Protein AF-A0A183PUP7-F1 (afdb_monomer_lite)

Radius of gyration: 13.36 Å; chains: 1; bounding box: 31×32×28 Å

Secondary structure (DSSP, 8-state):
-------HHHHHHHHHHHHTHHHHHHHHHHHTTT-TT----HHHHHHHHGGGS---HHHHHHHHHHHHHHHHT-

Structure (mmCIF, N/CA/C/O backbone):
data_AF-A0A183PUP7-F1
#
_entry.id   AF-A0A183PUP7-F1
#
loop_
_atom_site.group_PDB
_atom_site.id
_atom_site.type_symbol
_atom_site.label_atom_id
_atom_site.label_alt_id
_atom_site.label_comp_id
_atom_site.label_asym_id
_atom_site.label_entity_id
_atom_site.label_seq_id
_atom_site.pdbx_PDB_ins_code
_atom_site.Cartn_x
_atom_site.Cartn_y
_atom_site.Cartn_z
_atom_site.occupancy
_atom_site.B_iso_or_equiv
_atom_site.auth_seq_id
_atom_site.auth_comp_id
_atom_site.auth_asym_id
_atom_site.auth_atom_id
_atom_site.pdbx_PDB_model_num
ATOM 1 N N . MET A 1 1 ? 19.252 -23.519 -7.068 1.00 41.06 1 MET A N 1
ATOM 2 C CA . MET A 1 1 ? 19.369 -22.069 -6.802 1.00 41.06 1 MET A CA 1
ATOM 3 C C . MET A 1 1 ? 18.100 -21.393 -7.298 1.00 41.06 1 MET A C 1
ATOM 5 O O . MET A 1 1 ? 18.013 -21.081 -8.477 1.00 41.06 1 MET A O 1
ATOM 9 N N . ASN A 1 2 ? 17.094 -21.207 -6.441 1.00 50.19 2 ASN A N 1
ATOM 10 C CA . ASN A 1 2 ? 15.907 -20.428 -6.812 1.00 50.19 2 ASN A CA 1
ATOM 11 C C . ASN A 1 2 ? 16.241 -18.937 -6.678 1.00 50.19 2 ASN A C 1
ATOM 13 O O . ASN A 1 2 ? 15.771 -18.258 -5.773 1.00 50.19 2 ASN A O 1
ATOM 17 N N . GLY A 1 3 ? 17.139 -18.453 -7.540 1.00 54.59 3 GLY A N 1
ATOM 18 C CA . GLY A 1 3 ? 17.431 -17.030 -7.662 1.00 54.59 3 GLY A CA 1
ATOM 19 C C . GLY A 1 3 ? 16.237 -16.359 -8.324 1.00 54.59 3 GLY A C 1
ATOM 20 O O . GLY A 1 3 ? 16.145 -16.353 -9.552 1.00 54.59 3 GLY A O 1
ATOM 21 N N . GLY A 1 4 ? 15.289 -15.879 -7.516 1.00 70.69 4 GLY A N 1
ATOM 22 C CA . GLY A 1 4 ? 14.123 -15.151 -8.004 1.00 70.69 4 GLY A CA 1
ATOM 23 C C . GLY A 1 4 ?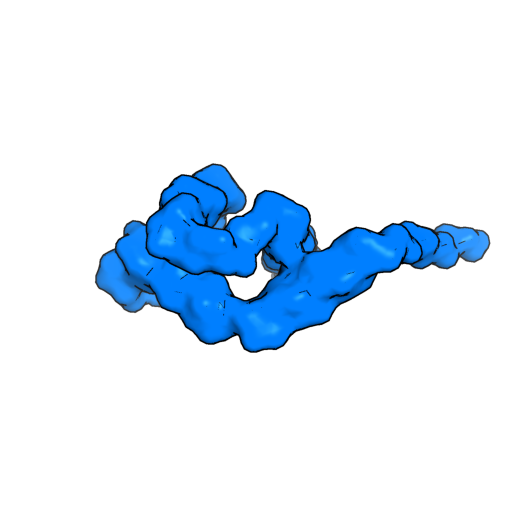 14.575 -13.989 -8.885 1.00 70.69 4 GLY A C 1
ATOM 24 O O . GLY A 1 4 ? 15.292 -13.101 -8.429 1.00 70.69 4 GLY A O 1
ATOM 25 N N . ARG A 1 5 ? 14.204 -14.018 -10.166 1.00 82.00 5 ARG A N 1
ATOM 26 C CA . ARG A 1 5 ? 14.476 -12.915 -11.091 1.00 82.00 5 ARG A CA 1
ATOM 27 C C . ARG A 1 5 ? 13.411 -11.846 -10.889 1.00 82.00 5 ARG A C 1
ATOM 29 O O . ARG A 1 5 ? 12.224 -12.157 -10.873 1.00 82.00 5 ARG A O 1
ATOM 36 N N . ILE A 1 6 ? 13.842 -10.596 -10.765 1.00 87.56 6 ILE A N 1
ATOM 37 C CA . ILE A 1 6 ? 12.958 -9.437 -10.647 1.00 87.56 6 ILE A CA 1
ATOM 38 C C . ILE A 1 6 ? 12.957 -8.708 -11.991 1.00 87.56 6 ILE A C 1
ATOM 40 O O . ILE A 1 6 ? 14.012 -8.488 -12.584 1.00 87.56 6 ILE A O 1
ATOM 44 N N . THR A 1 7 ? 11.776 -8.352 -12.494 1.00 93.06 7 THR A N 1
ATOM 45 C CA . THR A 1 7 ? 11.664 -7.517 -13.696 1.00 93.06 7 THR A CA 1
ATOM 46 C C . THR A 1 7 ? 11.963 -6.060 -13.350 1.00 93.06 7 THR A C 1
ATOM 48 O O . THR A 1 7 ? 11.703 -5.612 -12.234 1.00 93.06 7 THR A O 1
ATOM 51 N N . PHE A 1 8 ? 12.454 -5.284 -14.317 1.00 93.75 8 PHE A N 1
ATOM 52 C CA . PHE A 1 8 ? 12.684 -3.849 -14.116 1.00 93.75 8 PHE A CA 1
ATOM 53 C C . PHE A 1 8 ? 11.418 -3.118 -13.633 1.00 93.75 8 PHE A C 1
ATOM 55 O O . PHE A 1 8 ? 11.486 -2.314 -12.711 1.00 93.75 8 PHE A O 1
ATOM 62 N N . ALA A 1 9 ? 10.250 -3.460 -14.188 1.00 93.19 9 ALA A N 1
ATOM 63 C CA . ALA A 1 9 ? 8.972 -2.878 -13.778 1.00 93.19 9 ALA A CA 1
ATOM 64 C C . ALA A 1 9 ? 8.645 -3.154 -12.302 1.00 93.19 9 ALA A C 1
ATOM 66 O O . ALA A 1 9 ? 8.259 -2.237 -11.583 1.00 93.19 9 ALA A O 1
ATOM 67 N N . TYR A 1 10 ? 8.855 -4.391 -11.834 1.00 94.19 10 TYR A N 1
ATOM 68 C CA . TYR A 1 10 ? 8.654 -4.730 -10.426 1.00 94.19 10 TYR A CA 1
ATOM 69 C C . TYR A 1 10 ? 9.616 -3.951 -9.527 1.00 94.19 10 TYR A C 1
ATOM 71 O O . TYR A 1 10 ? 9.197 -3.415 -8.507 1.00 94.19 10 TYR A O 1
ATOM 79 N N . TYR A 1 11 ? 10.894 -3.857 -9.911 1.00 95.12 11 TYR A N 1
ATOM 80 C CA . TYR A 1 11 ? 11.884 -3.081 -9.162 1.00 95.12 11 TYR A CA 1
ATOM 81 C C . TYR A 1 11 ? 11.479 -1.605 -9.053 1.00 95.12 11 TYR A C 1
ATOM 83 O O . TYR A 1 11 ? 11.458 -1.056 -7.956 1.00 95.12 11 TYR A O 1
ATOM 91 N N . MET A 1 12 ? 11.077 -0.982 -10.162 1.00 95.94 12 MET A N 1
ATOM 92 C CA . MET A 1 12 ? 10.629 0.412 -10.165 1.00 95.94 12 MET A CA 1
ATOM 93 C C . MET A 1 12 ? 9.379 0.623 -9.306 1.00 95.94 12 MET A C 1
ATOM 95 O O . MET A 1 12 ? 9.348 1.561 -8.514 1.00 95.94 12 MET A O 1
ATOM 99 N N . ALA A 1 13 ? 8.381 -0.260 -9.404 1.00 95.25 13 ALA A N 1
ATOM 100 C CA . ALA A 1 13 ? 7.178 -0.190 -8.574 1.00 95.25 13 ALA A CA 1
ATOM 101 C C . ALA A 1 13 ? 7.490 -0.397 -7.083 1.00 95.25 13 ALA A C 1
ATOM 103 O O . ALA A 1 13 ? 6.902 0.260 -6.229 1.00 95.25 13 ALA A O 1
ATOM 104 N N . PHE A 1 14 ? 8.446 -1.270 -6.756 1.00 95.94 14 PHE A N 1
ATOM 105 C CA . PHE A 1 14 ? 8.905 -1.470 -5.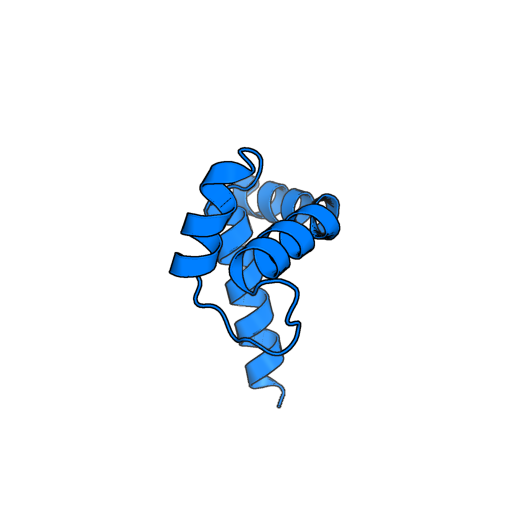384 1.00 95.94 14 PHE A CA 1
ATOM 106 C C . PHE A 1 14 ? 9.546 -0.198 -4.814 1.00 95.94 14 PHE A C 1
ATOM 108 O O . PHE A 1 14 ? 9.193 0.230 -3.718 1.00 95.94 14 PHE A O 1
ATOM 115 N N . ILE A 1 15 ? 10.450 0.438 -5.566 1.00 96.62 15 ILE A N 1
ATOM 116 C CA . ILE A 1 15 ? 11.078 1.696 -5.144 1.00 96.62 15 ILE A CA 1
ATOM 117 C C . ILE A 1 15 ? 10.031 2.811 -5.016 1.00 96.62 15 ILE A C 1
ATOM 119 O O . ILE A 1 15 ? 9.989 3.481 -3.986 1.00 96.62 15 ILE A O 1
ATOM 123 N N . ALA A 1 16 ? 9.142 2.964 -6.001 1.00 94.88 16 ALA A N 1
ATOM 124 C CA . ALA A 1 16 ? 8.075 3.964 -5.975 1.00 94.88 16 ALA A CA 1
ATOM 125 C C . ALA A 1 16 ? 7.140 3.798 -4.765 1.00 94.88 16 ALA A C 1
ATOM 127 O O . ALA A 1 16 ? 6.800 4.789 -4.116 1.00 94.88 16 ALA A O 1
ATOM 128 N N . LEU A 1 17 ? 6.780 2.556 -4.414 1.00 95.88 17 LEU A N 1
ATOM 129 C CA . LEU A 1 17 ? 5.994 2.253 -3.217 1.00 95.88 17 LEU A CA 1
ATOM 130 C C . LEU A 1 17 ? 6.685 2.781 -1.954 1.00 95.88 17 LEU A C 1
ATOM 132 O O . LEU A 1 17 ? 6.062 3.493 -1.168 1.00 95.88 17 LEU A O 1
ATOM 136 N N . LEU A 1 18 ? 7.966 2.444 -1.763 1.00 95.06 18 LEU A N 1
ATOM 137 C CA . LEU A 1 18 ? 8.719 2.843 -0.571 1.00 95.06 18 LEU A CA 1
ATOM 138 C C . LEU A 1 18 ? 8.872 4.363 -0.470 1.00 95.06 18 LEU A C 1
ATOM 140 O O . LEU A 1 18 ? 8.711 4.928 0.611 1.00 95.06 18 LEU A O 1
ATOM 144 N N . THR A 1 19 ? 9.137 5.033 -1.593 1.00 95.00 19 THR A N 1
ATOM 145 C CA . THR A 1 19 ? 9.239 6.497 -1.646 1.00 95.00 19 THR A CA 1
ATOM 146 C C . THR A 1 19 ? 7.917 7.178 -1.285 1.00 95.00 19 THR A C 1
ATOM 148 O O . THR A 1 19 ? 7.927 8.222 -0.636 1.00 95.00 19 THR A O 1
ATOM 151 N N . ASN A 1 20 ? 6.778 6.577 -1.639 1.00 93.06 20 ASN A N 1
ATOM 152 C CA . ASN A 1 20 ? 5.453 7.174 -1.466 1.00 93.06 20 ASN A CA 1
ATOM 153 C C . ASN A 1 20 ? 4.666 6.627 -0.256 1.00 93.06 20 ASN A C 1
ATOM 155 O O . ASN A 1 20 ? 3.444 6.774 -0.200 1.00 93.06 20 ASN A O 1
ATOM 159 N N . MET A 1 21 ? 5.329 6.043 0.752 1.00 94.88 21 MET A N 1
ATOM 160 C CA . MET A 1 21 ? 4.649 5.445 1.918 1.00 94.88 21 MET A CA 1
ATOM 161 C C . MET A 1 21 ? 3.785 6.426 2.725 1.00 94.88 21 MET A C 1
ATOM 163 O O . MET A 1 21 ? 2.777 6.021 3.305 1.00 94.88 21 MET A O 1
ATOM 167 N N . GLU A 1 22 ? 4.114 7.719 2.736 1.00 94.44 22 GLU A N 1
ATOM 168 C CA . GLU A 1 22 ? 3.265 8.726 3.387 1.00 94.44 22 GLU A CA 1
ATOM 169 C C . GLU A 1 22 ? 1.937 8.917 2.635 1.00 94.44 22 GLU A C 1
ATOM 171 O O . GLU A 1 22 ? 0.885 9.081 3.254 1.00 94.44 22 GLU A O 1
ATOM 176 N N . LEU A 1 23 ? 1.950 8.829 1.300 1.00 93.50 23 LEU A N 1
ATOM 177 C CA . LEU A 1 23 ? 0.720 8.823 0.511 1.00 93.50 23 LEU A CA 1
ATOM 178 C C . LEU A 1 23 ? -0.088 7.550 0.785 1.00 93.50 23 LEU A C 1
ATOM 180 O O . LEU A 1 23 ? -1.286 7.648 1.039 1.00 93.50 23 LEU A O 1
ATOM 184 N N . ILE A 1 24 ? 0.564 6.381 0.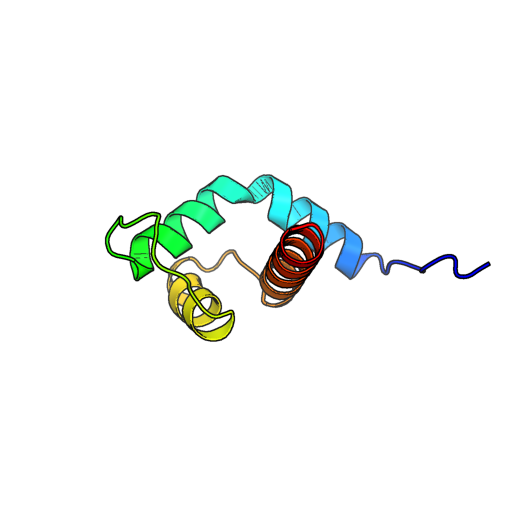824 1.00 94.75 24 ILE A N 1
ATOM 185 C CA . ILE A 1 24 ? -0.082 5.106 1.188 1.00 94.75 24 ILE A CA 1
ATOM 186 C C . ILE A 1 24 ? -0.798 5.216 2.539 1.00 94.75 24 ILE A C 1
ATOM 188 O O . ILE A 1 24 ? -1.956 4.816 2.672 1.00 94.75 24 ILE A O 1
ATOM 192 N N . LYS A 1 25 ? -0.135 5.808 3.537 1.00 94.44 25 LYS A N 1
ATOM 193 C CA . LYS A 1 25 ? -0.712 6.044 4.862 1.00 94.44 25 LYS A CA 1
ATOM 194 C C . LYS A 1 25 ? -1.935 6.962 4.802 1.00 94.44 25 LYS A C 1
ATOM 196 O O . LYS A 1 25 ? -2.936 6.671 5.453 1.00 94.44 25 LYS A O 1
ATOM 201 N N . LYS A 1 26 ? -1.890 8.041 4.013 1.00 93.88 26 LYS A N 1
ATOM 202 C CA . LYS A 1 26 ? -3.044 8.936 3.813 1.00 93.88 26 LYS A CA 1
ATOM 203 C C . LYS A 1 26 ? -4.225 8.210 3.172 1.00 93.88 26 LYS A C 1
ATOM 205 O O . LYS A 1 26 ? -5.347 8.390 3.634 1.00 93.88 26 LYS A O 1
ATOM 210 N N . VAL A 1 27 ? -3.980 7.356 2.175 1.00 93.94 27 VAL A N 1
ATOM 211 C CA . VAL A 1 27 ? -5.032 6.532 1.557 1.00 93.94 27 VAL A CA 1
ATOM 212 C C . VAL A 1 27 ? -5.686 5.623 2.594 1.00 93.94 27 VAL A C 1
ATOM 214 O O . VAL A 1 27 ? -6.908 5.645 2.734 1.00 93.94 27 VAL A O 1
ATOM 217 N N . TYR A 1 28 ? -4.887 4.898 3.377 1.00 95.06 28 TYR A N 1
ATOM 218 C CA . TYR A 1 28 ? -5.390 4.045 4.455 1.00 95.06 28 TYR A CA 1
ATOM 219 C C . TYR A 1 28 ? -6.253 4.837 5.452 1.00 95.06 28 TYR A C 1
ATOM 221 O O . TYR 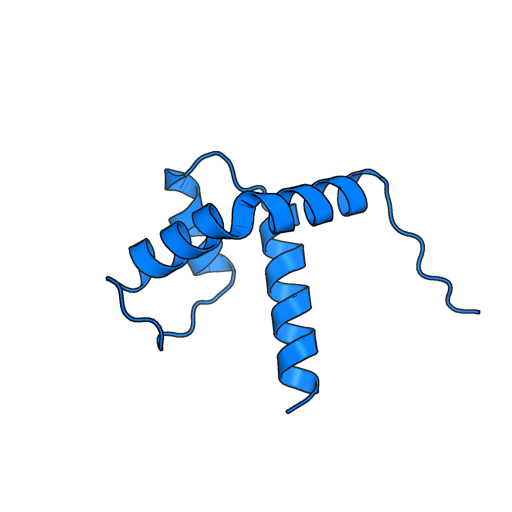A 1 28 ? -7.418 4.506 5.663 1.00 95.06 28 TYR A O 1
ATOM 229 N N . LEU A 1 29 ? -5.730 5.946 5.988 1.00 94.94 29 LEU A N 1
ATOM 230 C CA . LEU A 1 29 ? -6.447 6.768 6.969 1.00 94.94 29 LEU A CA 1
ATOM 231 C C . LEU A 1 29 ? -7.712 7.424 6.398 1.00 94.94 29 LEU A C 1
ATOM 233 O O . LEU A 1 29 ? -8.671 7.623 7.144 1.00 94.94 29 LEU A O 1
ATOM 237 N N . SER A 1 30 ? -7.741 7.728 5.096 1.00 93.38 30 SER A N 1
ATOM 238 C CA . SER A 1 30 ? -8.939 8.255 4.431 1.00 93.38 30 SER A CA 1
ATOM 239 C C . SER A 1 30 ? -10.088 7.247 4.431 1.00 93.38 30 SER A C 1
ATOM 241 O O . SER A 1 30 ? -11.244 7.630 4.587 1.00 93.38 30 SER A O 1
ATOM 243 N N . ARG A 1 31 ? -9.779 5.948 4.317 1.00 94.00 31 ARG A N 1
ATOM 244 C CA . ARG A 1 31 ? -10.784 4.882 4.294 1.00 94.00 31 ARG A CA 1
ATOM 245 C C . ARG A 1 31 ? -11.204 4.448 5.696 1.00 94.00 31 ARG A C 1
ATOM 247 O O . ARG A 1 31 ? -12.361 4.077 5.886 1.00 94.00 31 ARG A O 1
ATOM 254 N N . THR A 1 32 ? -10.297 4.520 6.669 1.00 95.56 32 THR A N 1
ATOM 255 C CA . THR A 1 32 ? -10.554 4.121 8.063 1.00 95.56 32 THR A CA 1
ATOM 256 C C . THR A 1 32 ? -11.042 5.260 8.961 1.00 95.56 32 THR A C 1
ATOM 258 O O . THR A 1 32 ? -11.172 5.065 10.171 1.00 95.56 32 THR A O 1
ATOM 261 N N . ASN A 1 33 ? -11.306 6.451 8.405 1.00 91.56 33 ASN A N 1
ATOM 262 C CA . ASN A 1 33 ? -11.667 7.660 9.158 1.00 91.56 33 ASN A CA 1
ATOM 263 C C . ASN A 1 33 ? -10.667 7.974 10.288 1.00 91.56 33 ASN A C 1
ATOM 265 O O . ASN A 1 33 ? -11.046 8.306 11.410 1.00 91.56 33 ASN A O 1
ATOM 269 N N . GLY A 1 34 ? -9.372 7.812 10.006 1.00 91.19 34 GLY A N 1
ATOM 270 C CA . GLY A 1 34 ? -8.293 8.049 10.968 1.00 91.19 34 GLY A CA 1
ATOM 271 C C . GLY A 1 34 ? -8.032 6.906 11.957 1.00 91.19 34 GLY A C 1
ATOM 272 O O . GLY A 1 34 ? -7.090 6.998 12.745 1.00 91.19 34 GLY A O 1
ATOM 273 N N . ASN A 1 35 ? -8.805 5.815 11.931 1.00 92.81 35 ASN A N 1
ATOM 274 C CA . ASN A 1 35 ? -8.581 4.685 12.828 1.00 92.81 35 ASN A CA 1
ATOM 275 C C . ASN A 1 35 ? -7.429 3.797 12.331 1.00 92.81 35 ASN A C 1
ATOM 277 O O . ASN A 1 35 ? -7.523 3.138 11.297 1.00 92.81 35 ASN A O 1
ATOM 281 N N . ALA A 1 36 ? -6.345 3.740 13.104 1.00 89.12 36 ALA A N 1
ATOM 282 C CA . ALA A 1 36 ? -5.159 2.969 12.747 1.00 89.12 36 ALA A CA 1
ATOM 283 C C . ALA A 1 36 ? -5.295 1.447 12.946 1.00 89.12 36 ALA A C 1
ATOM 285 O O . ALA A 1 36 ? -4.419 0.715 12.495 1.00 89.12 36 ALA A O 1
ATOM 286 N N . LYS A 1 37 ? -6.360 0.963 13.599 1.00 92.00 37 LYS A N 1
ATOM 287 C CA . LYS A 1 37 ? -6.546 -0.457 13.953 1.00 92.00 37 LYS A CA 1
ATOM 288 C C . LYS A 1 37 ? -7.466 -1.230 12.999 1.00 92.00 37 LYS A C 1
ATOM 290 O O . LYS A 1 37 ? -7.760 -2.390 13.264 1.00 92.00 37 LYS A O 1
ATOM 295 N N . VAL A 1 38 ? -7.972 -0.589 11.947 1.00 94.75 38 VAL A N 1
ATOM 296 C CA . VAL A 1 38 ? -8.924 -1.205 11.013 1.00 94.75 38 VAL A CA 1
ATOM 297 C C . VAL A 1 38 ? -8.164 -1.953 9.927 1.00 94.75 38 VAL A C 1
ATOM 299 O O . VAL A 1 38 ? -7.427 -1.350 9.156 1.00 94.75 38 VAL A O 1
ATOM 302 N N . GLU A 1 39 ? -8.366 -3.261 9.823 1.00 91.81 39 GLU A N 1
ATOM 303 C CA . GLU A 1 39 ? -7.832 -4.006 8.686 1.00 91.81 39 GLU A CA 1
ATOM 304 C C . GLU A 1 39 ? -8.572 -3.628 7.402 1.00 91.81 39 GLU A C 1
ATOM 306 O O . GLU A 1 39 ? -9.798 -3.545 7.388 1.00 91.81 39 GLU A O 1
ATOM 311 N N . LEU A 1 40 ? -7.817 -3.419 6.322 1.00 93.19 40 LEU A N 1
ATOM 312 C CA . LEU A 1 40 ? -8.364 -3.199 4.988 1.00 93.19 40 LEU A CA 1
ATOM 313 C C . LEU A 1 40 ? -7.894 -4.291 4.038 1.00 93.19 40 LEU A C 1
ATOM 315 O O . LEU A 1 40 ? -6.731 -4.706 4.041 1.00 93.19 40 LEU A O 1
ATOM 319 N N . THR A 1 41 ? -8.803 -4.715 3.173 1.00 94.69 41 THR A N 1
ATOM 320 C CA . THR A 1 41 ? -8.487 -5.574 2.038 1.00 94.69 41 THR A CA 1
ATOM 321 C C . THR A 1 41 ? -7.755 -4.790 0.947 1.00 94.69 41 THR A C 1
ATOM 323 O O . THR A 1 41 ? -7.794 -3.557 0.872 1.00 94.69 41 THR A O 1
ATOM 326 N N . LYS A 1 42 ? -7.092 -5.519 0.043 1.00 94.00 42 LYS A N 1
ATOM 327 C CA . LYS A 1 42 ? -6.429 -4.924 -1.125 1.00 94.00 42 LYS A CA 1
ATOM 328 C C . LYS A 1 42 ? -7.407 -4.156 -2.011 1.00 94.00 42 LYS A C 1
ATOM 330 O O . LYS A 1 42 ? -7.047 -3.118 -2.555 1.00 94.00 42 LYS A O 1
ATOM 335 N N . GLU A 1 43 ? -8.625 -4.665 -2.152 1.00 93.81 43 GLU A N 1
ATOM 336 C CA . GLU A 1 43 ? -9.671 -4.047 -2.963 1.00 93.81 43 GLU A CA 1
ATOM 337 C C . GLU A 1 43 ? -10.133 -2.713 -2.368 1.00 93.81 43 GLU A C 1
ATOM 339 O O . GLU A 1 43 ? -10.195 -1.715 -3.082 1.00 93.81 43 GLU A O 1
ATOM 344 N N . GLU A 1 44 ? -10.348 -2.655 -1.052 1.00 94.56 44 GLU A N 1
ATOM 345 C CA . GLU A 1 44 ? -10.711 -1.413 -0.361 1.00 94.56 44 GLU A CA 1
ATOM 346 C C . GLU A 1 44 ? -9.605 -0.360 -0.447 1.00 94.56 44 GLU A C 1
ATOM 348 O O . GLU A 1 44 ? -9.889 0.818 -0.670 1.00 94.56 44 GLU A O 1
ATOM 353 N N . MET A 1 45 ? -8.342 -0.778 -0.318 1.00 93.50 45 MET A N 1
ATOM 354 C CA . MET A 1 45 ? -7.191 0.110 -0.496 1.00 93.50 45 MET A CA 1
ATOM 355 C C . MET A 1 45 ? -7.082 0.628 -1.933 1.00 93.50 45 MET A C 1
ATOM 357 O O . MET A 1 45 ? -6.837 1.815 -2.132 1.00 93.50 45 MET A O 1
ATOM 361 N N . LEU A 1 46 ? -7.297 -0.229 -2.937 1.00 93.12 46 LEU A N 1
ATOM 362 C CA . LEU A 1 46 ? -7.301 0.175 -4.346 1.00 93.12 46 LEU A CA 1
ATOM 363 C C . LEU A 1 46 ? -8.439 1.149 -4.654 1.00 93.12 46 LEU A C 1
ATOM 365 O O . LEU A 1 46 ? -8.211 2.144 -5.336 1.00 93.12 46 LEU A O 1
ATOM 369 N N . ASN A 1 47 ? -9.639 0.895 -4.130 1.00 92.75 47 ASN A N 1
ATOM 370 C CA . ASN A 1 47 ? -10.780 1.790 -4.283 1.00 92.75 47 ASN A CA 1
ATOM 371 C C . ASN A 1 47 ? -10.509 3.161 -3.644 1.00 92.75 47 ASN A C 1
ATOM 373 O O . ASN A 1 47 ? -10.728 4.190 -4.279 1.00 92.75 47 ASN A O 1
ATOM 377 N N . ALA A 1 48 ? -9.947 3.191 -2.434 1.00 91.69 48 ALA A N 1
ATOM 378 C CA . ALA A 1 48 ? -9.555 4.440 -1.789 1.00 91.69 48 ALA A CA 1
ATOM 379 C C . ALA A 1 48 ? -8.475 5.184 -2.597 1.00 91.69 48 ALA A C 1
ATOM 381 O O . ALA A 1 48 ? -8.573 6.398 -2.789 1.00 91.69 48 ALA A O 1
ATOM 382 N N . ALA A 1 49 ? -7.489 4.455 -3.131 1.00 91.31 49 ALA A N 1
ATOM 383 C CA . ALA A 1 49 ? -6.379 5.004 -3.906 1.00 91.31 49 ALA A CA 1
ATOM 384 C C . ALA A 1 49 ? -6.802 5.677 -5.223 1.00 91.31 49 ALA A C 1
ATOM 386 O O . ALA A 1 49 ? -6.061 6.531 -5.713 1.00 91.31 49 ALA A O 1
ATOM 387 N N . GLN A 1 50 ? -7.986 5.366 -5.772 1.00 88.44 50 GLN A N 1
ATOM 388 C CA . GLN A 1 50 ? -8.507 6.016 -6.987 1.00 88.44 50 GLN A CA 1
ATOM 389 C 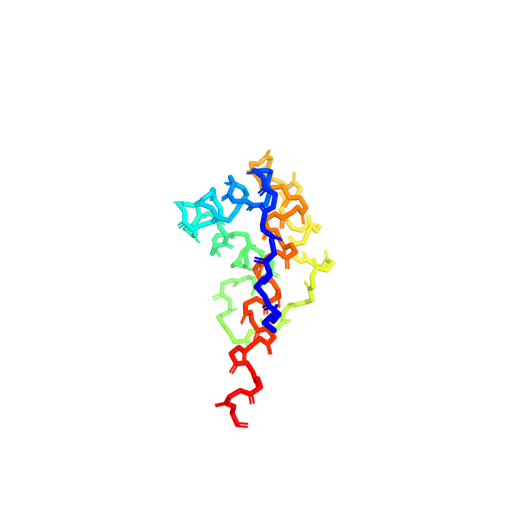C . GLN A 1 50 ? -8.587 7.544 -6.848 1.00 88.44 50 GLN A C 1
ATOM 391 O O . GLN A 1 50 ? -8.405 8.257 -7.830 1.00 88.44 50 GLN A O 1
ATOM 396 N N . HIS A 1 51 ? -8.775 8.053 -5.628 1.00 84.94 51 HIS A N 1
ATOM 397 C CA . HIS A 1 51 ? -8.832 9.490 -5.343 1.00 84.94 51 HIS A CA 1
ATOM 398 C C . HIS A 1 51 ? -7.452 10.163 -5.265 1.00 84.94 51 HIS A C 1
ATOM 400 O O . HIS A 1 51 ? -7.370 11.386 -5.201 1.00 84.94 51 HIS A O 1
ATOM 406 N N . PHE A 1 52 ? -6.369 9.380 -5.246 1.00 79.62 52 PHE A N 1
ATOM 407 C CA . PHE A 1 52 ? -5.008 9.863 -5.007 1.00 79.62 52 PHE A CA 1
ATOM 408 C C . PHE A 1 52 ? -4.089 9.747 -6.231 1.00 79.62 52 PHE A C 1
ATOM 410 O O . PHE A 1 52 ? -2.934 10.146 -6.124 1.00 79.62 52 PHE A O 1
ATOM 417 N N . SER A 1 53 ? -4.601 9.251 -7.371 1.00 73.94 53 SER A N 1
ATOM 418 C CA . SER A 1 53 ? -4.057 9.215 -8.754 1.00 73.94 53 SER A CA 1
ATOM 419 C C . SER A 1 53 ? -2.602 8.766 -8.986 1.00 73.94 53 SER A C 1
ATOM 421 O O . SER A 1 53 ? -2.196 8.606 -10.132 1.00 73.94 53 SER A O 1
ATOM 423 N N . GLN A 1 54 ? -1.806 8.566 -7.940 1.00 76.00 54 GLN A N 1
ATOM 424 C CA . GLN A 1 54 ? -0.356 8.363 -7.995 1.00 76.00 54 GLN A CA 1
ATOM 425 C C . GLN A 1 54 ? 0.058 6.947 -7.585 1.00 76.00 54 GLN A C 1
ATOM 427 O O . GLN A 1 54 ? 1.241 6.640 -7.626 1.00 76.00 54 GLN A O 1
ATOM 432 N N . ILE A 1 55 ? -0.892 6.093 -7.186 1.00 84.44 55 ILE A N 1
ATOM 433 C CA . ILE A 1 55 ? -0.602 4.731 -6.728 1.00 84.44 55 ILE A CA 1
ATOM 434 C C . ILE A 1 55 ? -1.004 3.739 -7.808 1.00 84.44 55 ILE A C 1
ATOM 436 O O . ILE A 1 55 ? -2.170 3.667 -8.204 1.00 84.44 55 ILE A O 1
ATOM 440 N N . THR A 1 56 ? -0.046 2.934 -8.257 1.00 90.94 56 THR A N 1
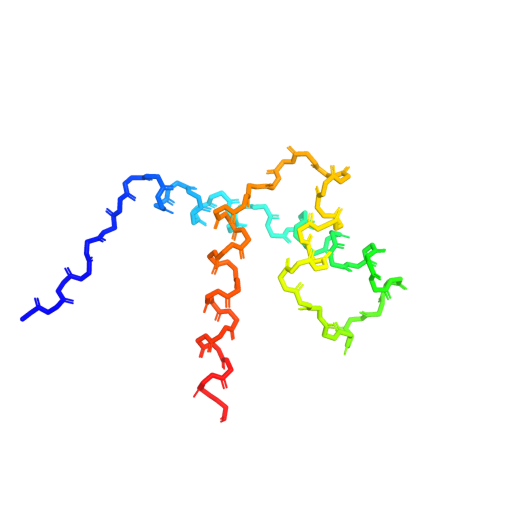ATOM 441 C CA . THR A 1 56 ? -0.313 1.908 -9.267 1.00 90.94 56 THR A CA 1
ATOM 442 C C . THR A 1 56 ? -0.847 0.608 -8.644 1.00 90.94 56 THR A C 1
ATOM 444 O O . THR A 1 56 ? -0.522 0.264 -7.502 1.00 90.94 56 THR A O 1
ATOM 447 N N . PRO A 1 57 ? -1.614 -0.210 -9.394 1.00 92.88 57 PRO A N 1
ATOM 448 C CA . PRO A 1 57 ? -2.015 -1.537 -8.922 1.00 92.88 57 PRO A CA 1
ATOM 449 C C . PRO A 1 57 ? -0.832 -2.464 -8.595 1.00 92.88 57 PRO A C 1
ATOM 451 O O . PRO A 1 57 ? -0.959 -3.361 -7.755 1.00 92.88 57 PRO A O 1
ATOM 454 N N . MET A 1 58 ? 0.323 -2.262 -9.243 1.00 94.00 58 MET A N 1
ATOM 455 C CA . MET A 1 58 ? 1.541 -3.030 -8.978 1.00 94.00 58 MET A CA 1
ATOM 456 C C . MET A 1 58 ? 2.127 -2.678 -7.606 1.00 94.00 58 MET A C 1
ATOM 458 O O . MET A 1 58 ? 2.389 -3.591 -6.827 1.00 94.00 58 MET A O 1
ATOM 462 N N . GLU A 1 59 ? 2.231 -1.391 -7.267 1.00 94.69 59 GLU A N 1
ATOM 463 C CA . GLU A 1 59 ? 2.642 -0.933 -5.930 1.00 94.69 59 GLU A CA 1
ATOM 464 C C . GLU A 1 59 ? 1.738 -1.502 -4.830 1.00 94.69 59 GLU A C 1
ATOM 466 O O . GLU A 1 59 ? 2.232 -2.055 -3.849 1.00 94.69 59 GLU A O 1
ATOM 471 N N . MET A 1 60 ? 0.413 -1.466 -5.018 1.00 94.94 60 MET A N 1
ATOM 472 C CA . MET A 1 60 ? -0.525 -2.073 -4.062 1.00 94.94 60 MET A CA 1
ATOM 473 C C . MET A 1 60 ? -0.350 -3.587 -3.940 1.00 94.94 60 MET A C 1
ATOM 475 O O . MET A 1 60 ? -0.451 -4.149 -2.851 1.00 94.94 60 MET A O 1
ATOM 479 N N . SER A 1 61 ? -0.075 -4.274 -5.048 1.00 95.00 61 SER A N 1
ATOM 480 C CA . SER A 1 61 ? 0.191 -5.715 -5.024 1.00 95.00 61 SER A CA 1
ATOM 481 C C . SER A 1 61 ? 1.451 -6.042 -4.221 1.00 95.00 61 SER A C 1
ATOM 483 O O . SER A 1 61 ? 1.422 -6.962 -3.406 1.00 95.00 61 SER A O 1
ATOM 485 N N . ILE A 1 62 ? 2.515 -5.256 -4.404 1.00 95.75 62 ILE A N 1
ATOM 486 C CA . ILE A 1 62 ? 3.772 -5.379 -3.660 1.00 95.75 62 ILE A CA 1
ATOM 487 C C . ILE A 1 62 ? 3.544 -5.112 -2.167 1.00 95.75 62 ILE A C 1
ATOM 489 O O . ILE A 1 62 ? 3.988 -5.900 -1.335 1.00 95.75 62 ILE A O 1
ATOM 493 N N . LEU A 1 63 ? 2.807 -4.056 -1.808 1.00 95.75 63 LEU A N 1
ATOM 494 C CA . LEU A 1 63 ? 2.501 -3.735 -0.411 1.00 95.75 63 LEU A CA 1
ATOM 495 C C . LEU A 1 63 ? 1.807 -4.901 0.305 1.00 95.75 63 LEU A C 1
ATOM 497 O O . LEU A 1 63 ? 2.231 -5.314 1.383 1.00 95.75 63 LEU A O 1
ATOM 501 N N . PHE A 1 64 ? 0.765 -5.470 -0.305 1.00 95.38 64 PHE A N 1
ATOM 502 C CA . PHE A 1 64 ? 0.035 -6.595 0.285 1.00 95.38 64 PHE A CA 1
ATOM 503 C C . PHE A 1 64 ? 0.864 -7.883 0.331 1.00 95.38 64 PHE A C 1
ATOM 505 O O . PHE A 1 64 ? 0.697 -8.683 1.253 1.00 95.38 64 PHE A O 1
ATOM 512 N N . GLN A 1 65 ? 1.800 -8.070 -0.604 1.00 94.50 65 GLN A N 1
ATOM 513 C CA . GLN A 1 65 ? 2.783 -9.145 -0.515 1.00 94.50 65 GLN A CA 1
ATOM 514 C C . GLN A 1 65 ? 3.693 -8.968 0.712 1.00 94.50 65 GLN A C 1
ATOM 516 O O . GLN A 1 65 ? 3.878 -9.928 1.456 1.00 94.50 65 GLN A O 1
ATOM 521 N N . LEU A 1 66 ? 4.205 -7.757 0.970 1.00 94.25 66 LEU A N 1
ATOM 522 C CA . LEU A 1 66 ? 5.021 -7.464 2.158 1.00 94.25 66 LEU A CA 1
ATOM 523 C C . LEU A 1 66 ? 4.239 -7.685 3.461 1.00 94.25 66 LEU A C 1
ATOM 525 O O . LEU A 1 66 ? 4.745 -8.336 4.370 1.00 94.25 66 LEU A O 1
ATOM 529 N N . ILE A 1 67 ? 2.986 -7.223 3.531 1.00 93.06 67 ILE A N 1
ATOM 530 C CA . ILE A 1 67 ? 2.101 -7.456 4.687 1.00 93.06 67 ILE A CA 1
ATOM 531 C C . ILE A 1 67 ? 1.894 -8.958 4.921 1.00 93.06 67 ILE A C 1
ATOM 533 O O . ILE A 1 67 ? 1.957 -9.423 6.058 1.00 93.06 67 ILE A O 1
ATOM 537 N N . SER A 1 68 ? 1.669 -9.737 3.856 1.00 91.38 68 SER A N 1
ATOM 538 C CA . SER A 1 68 ? 1.517 -11.189 3.977 1.00 91.38 68 SER A CA 1
ATOM 539 C C . SER A 1 68 ? 2.786 -11.877 4.473 1.00 91.38 68 SER A C 1
ATOM 541 O O . SER A 1 68 ? 2.661 -12.919 5.113 1.00 91.38 68 SER A O 1
ATOM 543 N N . LEU A 1 69 ? 3.973 -11.371 4.135 1.00 91.50 69 LEU A N 1
ATOM 544 C CA . LEU A 1 69 ? 5.233 -11.918 4.636 1.00 91.50 69 LEU A CA 1
ATOM 545 C C . LEU A 1 69 ? 5.385 -11.607 6.127 1.00 91.50 69 LEU A C 1
ATOM 547 O O . LEU A 1 69 ? 5.574 -12.529 6.906 1.00 91.50 69 LEU A O 1
ATOM 551 N N . LEU A 1 70 ? 5.146 -10.355 6.532 1.00 89.12 70 LEU A N 1
ATOM 552 C CA . LEU A 1 70 ? 5.185 -9.944 7.941 1.00 89.12 70 LEU A CA 1
ATOM 553 C C . LEU A 1 70 ? 4.210 -10.735 8.823 1.00 89.12 70 LEU A C 1
ATOM 555 O O . LEU A 1 70 ? 4.534 -11.068 9.955 1.00 89.12 70 LEU A O 1
ATOM 559 N N . ARG A 1 71 ? 3.014 -11.056 8.314 1.00 83.69 71 ARG A N 1
ATOM 560 C CA . ARG A 1 71 ? 2.017 -11.843 9.058 1.00 83.69 71 ARG A CA 1
ATOM 561 C C . ARG A 1 71 ? 2.412 -13.310 9.230 1.00 83.69 71 ARG A C 1
ATOM 563 O O . ARG A 1 71 ? 1.945 -13.946 10.164 1.00 83.69 71 ARG A O 1
ATOM 570 N N . LYS A 1 72 ? 3.210 -13.861 8.312 1.00 64.00 72 LYS A N 1
ATOM 571 C CA . LYS A 1 72 ? 3.689 -15.250 8.397 1.00 64.00 72 LYS A CA 1
ATOM 572 C C . LYS A 1 72 ? 4.816 -15.424 9.418 1.00 64.00 72 LYS A C 1
ATOM 574 O O . LYS A 1 72 ? 5.064 -16.557 9.810 1.00 64.00 72 LYS A O 1
ATOM 579 N N . ASP A 1 73 ? 5.420 -14.326 9.869 1.00 50.38 73 ASP A N 1
ATOM 580 C CA . ASP A 1 73 ? 6.443 -14.295 10.919 1.00 50.38 73 ASP A CA 1
ATOM 581 C C . ASP A 1 73 ? 5.850 -13.972 12.316 1.00 50.38 73 ASP A C 1
ATOM 583 O O . ASP A 1 73 ? 6.554 -13.452 13.184 1.00 50.38 73 ASP A O 1
ATOM 587 N N . GLY A 1 74 ? 4.555 -14.255 12.530 1.00 43.78 74 GLY A N 1
ATOM 588 C CA . GLY A 1 74 ? 3.833 -14.086 13.802 1.00 43.78 74 GLY A CA 1
ATOM 589 C C . GLY A 1 74 ? 3.443 -15.405 14.454 1.00 43.78 74 GLY A C 1
ATOM 590 O O . GLY A 1 74 ? 2.855 -16.251 13.743 1.00 43.78 74 GLY A O 1
#

Sequence (74 aa):
MNGGRITFAYYMAFIALLTNMELIKKVYLSRTNGNAKVELTKEEMLNAAQHFSQITPMEMSILFQLISLLRKDG

pLDDT: mean 88.57, std 12.49, range [41.06, 96.62]

Foldseek 3Di:
DPPPDDDPVLVVLCVLLVVCVVVLVVLVCVQVVNDPPDDDDLVSSVVSCVVVPRHDNSNSVVVVVVVVVVVVVD

Organism: NCBI:txid31246